Protein AF-A0A9D9Q2J1-F1 (afdb_monomer)

Radius of gyration: 17.89 Å; Cα contacts (8 Å, |Δi|>4): 268; chains: 1; bounding box: 39×33×50 Å

Foldseek 3Di:
DDPPDPLVVLLVVLVVFKDWPDKDWPDKDKFFDDDDDPPFDKDKDKDKDKDKDDDDPFKIKIKMKIKIWIAGPPPRHTGMIIIIMMITIMGGRDPPDDPVSNVVSVVLVRCVPHVVVVQVVQQVSCVVVVHPGDGDDDDPSSVVVVVVD

Solvent-accessible surface area (backbone atoms only — not comparable to full-atom values): 8539 Å² total; per-residue (Å²): 131,72,89,82,41,67,62,57,50,53,52,48,53,23,58,76,30,44,44,78,78,46,75,47,76,80,44,77,48,77,45,80,70,45,86,86,59,93,88,68,52,75,40,80,48,78,46,80,49,73,50,75,43,87,74,51,101,48,34,32,38,31,34,39,37,42,40,35,42,34,21,32,63,90,78,64,47,61,30,32,40,40,36,36,31,32,37,32,39,35,35,59,72,49,87,86,58,52,76,65,61,44,51,51,30,47,60,70,45,40,57,77,68,45,47,62,58,44,33,53,50,44,25,53,52,25,50,77,69,75,40,79,68,45,77,67,77,88,76,63,60,61,63,51,54,68,74,71,112

Secondary structure (DSSP, 8-state):
--TT-HHHHHHHHHHHHEEEEEEEEEEEEEEE-SPPPTTPPEEEEEEEEEEEEEEETTEEEEEEEEEEEEEETTT--EEEEEEEEEEEEEEE--TT--HHHHHHHHHHHHHHHHHHHHHHHHHHHHHHTTS----PPP--HHHHHHH--

Structure (mmCIF, N/CA/C/O backbone):
data_AF-A0A9D9Q2J1-F1
#
_entry.id   AF-A0A9D9Q2J1-F1
#
loop_
_atom_site.group_PDB
_atom_site.id
_atom_site.type_symbol
_atom_site.label_atom_id
_atom_site.label_alt_id
_atom_site.label_comp_id
_atom_site.label_asym_id
_atom_site.label_entity_id
_atom_site.label_seq_id
_atom_site.pdbx_PDB_ins_code
_atom_site.Cartn_x
_atom_site.Cartn_y
_atom_site.Cartn_z
_atom_site.occupancy
_atom_site.B_iso_or_equiv
_atom_site.auth_seq_id
_atom_site.auth_comp_id
_atom_site.auth_asym_id
_atom_site.auth_atom_id
_atom_site.pdbx_PDB_model_num
ATOM 1 N N . MET A 1 1 ? -10.811 19.761 -14.798 1.00 54.09 1 MET A N 1
ATOM 2 C CA . MET A 1 1 ? -9.409 19.476 -14.425 1.00 54.09 1 MET A CA 1
ATOM 3 C C . MET A 1 1 ? -8.544 20.025 -15.547 1.00 54.09 1 MET A C 1
ATOM 5 O O . MET A 1 1 ? -8.796 19.664 -16.692 1.00 54.09 1 MET A O 1
ATOM 9 N N . ASN A 1 2 ? -7.672 20.995 -15.260 1.00 50.16 2 ASN A N 1
ATOM 10 C CA . ASN A 1 2 ? -6.951 21.732 -16.300 1.00 50.16 2 ASN A CA 1
ATOM 11 C C . ASN A 1 2 ? -5.940 20.790 -16.967 1.00 50.16 2 ASN A C 1
ATOM 13 O O . ASN A 1 2 ? -5.104 20.217 -16.270 1.00 50.16 2 ASN A O 1
ATOM 17 N N . ARG A 1 3 ? -6.048 20.584 -18.285 1.00 56.25 3 ARG A N 1
ATOM 18 C CA . ARG A 1 3 ? -5.165 19.670 -19.036 1.00 56.25 3 ARG A CA 1
ATOM 19 C C . ARG A 1 3 ? -3.704 20.138 -19.039 1.00 56.25 3 ARG A C 1
ATOM 21 O O . ARG A 1 3 ? -2.835 19.337 -19.346 1.00 56.25 3 ARG A O 1
ATOM 28 N N . ASP A 1 4 ? -3.443 21.363 -18.597 1.00 71.06 4 ASP A N 1
ATOM 29 C CA . ASP A 1 4 ? -2.111 21.971 -18.548 1.00 71.06 4 ASP A CA 1
ATOM 30 C C . ASP A 1 4 ? -1.425 21.850 -17.174 1.00 71.06 4 ASP A C 1
ATOM 32 O O . ASP A 1 4 ? -0.408 22.494 -16.934 1.00 71.06 4 ASP A O 1
ATOM 36 N N . ASN A 1 5 ? -1.969 21.064 -16.233 1.00 82.62 5 ASN A N 1
ATOM 37 C CA . ASN A 1 5 ? -1.282 20.813 -14.964 1.00 82.62 5 ASN A CA 1
ATOM 38 C C . ASN A 1 5 ? -0.075 19.867 -15.194 1.00 82.62 5 ASN A C 1
ATOM 40 O O . ASN A 1 5 ? -0.287 18.729 -15.629 1.00 82.62 5 ASN A O 1
ATOM 44 N N . PRO A 1 6 ? 1.166 20.305 -14.907 1.00 83.69 6 PRO A N 1
ATOM 45 C CA . PRO A 1 6 ? 2.367 19.533 -15.221 1.00 83.69 6 PRO A CA 1
ATOM 46 C C . PRO A 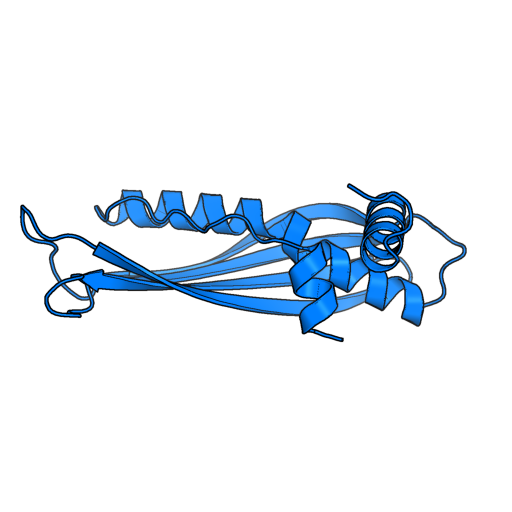1 6 ? 2.449 18.226 -14.423 1.00 83.69 6 PRO A C 1
ATOM 48 O O . PRO A 1 6 ? 2.814 17.201 -14.991 1.00 83.69 6 PRO A O 1
ATOM 51 N N . GLU A 1 7 ? 2.025 18.215 -13.155 1.00 85.06 7 GLU A N 1
ATOM 52 C CA . GLU A 1 7 ? 2.033 17.006 -12.318 1.00 85.06 7 GLU A CA 1
ATOM 53 C C . GLU A 1 7 ? 1.051 15.936 -12.832 1.00 85.06 7 GLU A C 1
ATOM 55 O O . GLU A 1 7 ? 1.310 14.735 -12.761 1.00 85.06 7 GLU A O 1
ATOM 60 N N . TYR A 1 8 ? -0.087 16.357 -13.390 1.00 86.69 8 TYR A N 1
ATOM 61 C CA . TYR A 1 8 ? -1.051 15.460 -14.021 1.00 86.69 8 TYR A CA 1
ATOM 62 C C . TYR A 1 8 ? -0.505 14.852 -15.313 1.00 86.69 8 TYR A C 1
ATOM 64 O O . TYR A 1 8 ? -0.747 13.672 -15.572 1.00 86.69 8 TYR A O 1
ATOM 72 N N . GLN A 1 9 ? 0.228 15.629 -16.115 1.00 86.75 9 GLN A N 1
ATOM 73 C CA . GLN A 1 9 ? 0.860 15.112 -17.330 1.00 86.75 9 GLN A CA 1
ATOM 74 C C . GLN A 1 9 ? 1.966 14.114 -17.004 1.00 86.75 9 GLN A C 1
ATOM 76 O O . GLN A 1 9 ? 1.992 13.034 -17.587 1.00 86.75 9 GLN A O 1
ATOM 81 N N . GLU A 1 10 ? 2.802 14.425 -16.020 1.00 85.44 10 GLU A N 1
ATOM 82 C CA . GLU A 1 10 ? 3.845 13.529 -15.521 1.00 85.44 10 GLU A CA 1
ATOM 83 C C . GLU A 1 10 ? 3.250 12.203 -15.018 1.00 85.44 10 GLU A C 1
ATOM 85 O O . GLU A 1 10 ? 3.637 11.122 -15.466 1.00 85.44 10 GLU A O 1
ATOM 90 N N . TYR A 1 11 ? 2.213 12.274 -14.177 1.00 88.06 11 TYR A N 1
ATOM 91 C CA . TYR A 1 11 ? 1.494 11.086 -13.718 1.00 88.06 11 TYR A CA 1
ATOM 92 C C . TYR A 1 11 ? 0.894 10.278 -14.876 1.00 88.06 11 TYR A C 1
ATOM 94 O O . TYR A 1 11 ? 0.940 9.045 -14.869 1.00 88.06 11 TYR A O 1
ATOM 102 N N . LYS A 1 12 ? 0.316 10.954 -15.875 1.00 89.62 12 LYS A N 1
ATOM 103 C CA . LYS A 1 12 ? -0.272 10.302 -17.047 1.00 89.62 12 LYS A CA 1
ATOM 104 C C . LYS A 1 12 ? 0.795 9.578 -17.871 1.00 89.62 12 LYS A C 1
ATOM 106 O O . LYS A 1 12 ? 0.588 8.417 -18.206 1.00 89.62 12 LYS A O 1
ATOM 111 N N . MET A 1 13 ? 1.932 10.219 -18.140 1.00 89.38 13 MET A N 1
ATOM 112 C CA . MET A 1 13 ? 3.064 9.599 -18.838 1.00 89.38 13 MET A CA 1
ATOM 113 C C . MET A 1 13 ? 3.581 8.376 -18.077 1.00 89.38 13 MET A C 1
ATOM 115 O O . MET A 1 13 ? 3.787 7.320 -18.672 1.00 89.38 13 MET A O 1
ATOM 119 N N . ALA A 1 14 ? 3.718 8.478 -16.752 1.00 89.12 14 ALA A N 1
ATOM 120 C CA . ALA A 1 14 ? 4.111 7.354 -15.907 1.00 89.12 14 ALA A CA 1
ATOM 121 C C . ALA A 1 14 ? 3.109 6.191 -15.988 1.00 89.12 14 ALA A C 1
ATOM 123 O O . ALA A 1 14 ? 3.501 5.038 -16.138 1.00 89.12 14 ALA A O 1
ATOM 124 N N . ARG A 1 15 ? 1.807 6.483 -15.937 1.00 91.00 15 ARG A N 1
ATOM 125 C CA . ARG A 1 15 ? 0.748 5.470 -16.044 1.00 91.00 15 ARG A CA 1
ATOM 126 C C . ARG A 1 15 ? 0.756 4.764 -17.400 1.00 91.00 15 ARG A C 1
ATOM 128 O O . ARG A 1 15 ? 0.496 3.569 -17.457 1.00 91.00 15 ARG A O 1
ATOM 135 N N . ASP A 1 16 ? 1.025 5.500 -18.471 1.00 92.25 16 ASP A N 1
ATOM 136 C CA . ASP A 1 16 ? 0.985 4.960 -19.829 1.00 92.25 16 ASP A CA 1
ATOM 137 C C . ASP A 1 16 ? 2.273 4.170 -20.179 1.00 92.25 16 ASP A C 1
ATOM 139 O O . ASP A 1 16 ? 2.267 3.410 -21.141 1.00 92.25 16 ASP A O 1
ATOM 143 N N . SER A 1 17 ? 3.349 4.299 -19.387 1.00 93.69 17 SER A N 1
ATOM 144 C CA . SER A 1 17 ? 4.648 3.632 -19.619 1.00 93.69 17 SER A CA 1
ATOM 145 C C . SER A 1 17 ? 5.018 2.551 -18.596 1.00 93.69 17 SER A C 1
ATOM 147 O O . SER A 1 17 ? 5.935 1.765 -18.850 1.00 93.69 17 SER A O 1
ATOM 149 N N . ILE A 1 18 ? 4.304 2.454 -17.471 1.00 96.06 18 ILE A N 1
ATOM 150 C CA . ILE A 1 18 ? 4.572 1.481 -16.405 1.00 96.06 18 ILE A CA 1
ATOM 151 C C . ILE A 1 18 ? 3.357 0.580 -16.173 1.00 96.06 18 ILE A C 1
ATOM 153 O O . ILE A 1 18 ? 2.265 1.047 -15.844 1.00 96.06 18 ILE A O 1
ATOM 157 N N . GLN A 1 19 ? 3.572 -0.733 -16.240 1.00 96.06 19 GLN A N 1
ATOM 158 C CA . GLN A 1 19 ? 2.530 -1.739 -16.050 1.00 96.06 19 GLN A CA 1
ATOM 159 C C . GLN A 1 19 ? 2.785 -2.599 -14.806 1.00 96.06 19 GLN A C 1
ATOM 161 O O . GLN A 1 19 ? 3.833 -3.229 -14.675 1.00 96.06 19 GLN A O 1
ATOM 166 N N . LEU A 1 20 ? 1.800 -2.705 -13.910 1.00 97.19 20 LEU A N 1
ATOM 167 C CA . LEU A 1 20 ? 1.813 -3.697 -12.832 1.00 97.19 20 LEU A CA 1
ATOM 168 C C . LEU A 1 20 ? 1.483 -5.086 -13.389 1.00 97.19 20 LEU A C 1
ATOM 170 O O . LEU A 1 20 ? 0.373 -5.340 -13.855 1.00 97.19 20 LEU A O 1
ATOM 174 N N . ARG A 1 21 ? 2.451 -5.999 -13.318 1.00 95.88 21 ARG A N 1
ATOM 175 C CA . ARG A 1 21 ? 2.326 -7.377 -13.815 1.00 95.88 21 ARG A CA 1
ATOM 176 C C . ARG A 1 21 ? 1.805 -8.345 -12.756 1.00 95.88 21 ARG A C 1
ATOM 178 O O . ARG A 1 21 ? 1.130 -9.317 -13.078 1.00 95.88 21 ARG A O 1
ATOM 185 N N . ASN A 1 22 ? 2.156 -8.109 -11.498 1.00 95.25 22 ASN A N 1
ATOM 186 C CA . ASN A 1 22 ? 1.754 -8.942 -10.371 1.00 95.25 22 ASN A CA 1
ATOM 187 C C . ASN A 1 22 ? 1.644 -8.077 -9.118 1.00 95.25 22 ASN A C 1
ATOM 189 O O . ASN A 1 22 ? 2.480 -7.196 -8.936 1.00 95.25 22 ASN A O 1
ATOM 193 N N . ALA A 1 23 ? 0.673 -8.356 -8.251 1.00 97.44 23 ALA A N 1
ATOM 194 C CA . ALA A 1 23 ? 0.528 -7.727 -6.946 1.00 97.44 23 ALA A CA 1
ATOM 195 C C . ALA A 1 23 ? 0.033 -8.730 -5.908 1.00 97.44 23 ALA A C 1
ATOM 197 O O . ALA A 1 23 ? -0.864 -9.530 -6.168 1.00 97.44 23 ALA A O 1
ATOM 198 N N . TYR A 1 24 ? 0.624 -8.676 -4.720 1.00 97.31 24 TYR A N 1
ATOM 199 C CA . TYR A 1 24 ? 0.329 -9.610 -3.644 1.00 97.31 24 TYR A CA 1
ATOM 200 C C . TYR A 1 24 ? 0.631 -8.997 -2.276 1.00 97.31 24 TYR A C 1
ATOM 202 O O . TYR A 1 24 ? 1.537 -8.177 -2.111 1.00 97.31 24 TYR A O 1
ATOM 210 N N . VAL A 1 25 ? -0.128 -9.432 -1.272 1.00 97.62 25 VAL A N 1
ATOM 211 C CA . VAL A 1 25 ? 0.182 -9.180 0.138 1.00 97.62 25 VAL A CA 1
ATOM 212 C C . VAL A 1 25 ? 1.249 -10.187 0.551 1.00 97.62 25 VAL A C 1
ATOM 214 O O . VAL A 1 25 ? 1.023 -11.389 0.445 1.00 97.62 25 VAL A O 1
ATOM 217 N N . PHE A 1 26 ? 2.414 -9.720 0.997 1.00 95.50 26 PHE A N 1
ATOM 218 C CA . PHE A 1 26 ? 3.507 -10.616 1.406 1.00 95.50 26 PHE A CA 1
ATOM 219 C C . PHE A 1 26 ? 3.753 -10.618 2.912 1.00 95.50 26 PHE A C 1
ATOM 221 O O . PHE A 1 26 ? 4.432 -11.508 3.423 1.00 95.50 26 PHE A O 1
ATOM 228 N N . ARG A 1 27 ? 3.198 -9.640 3.634 1.00 97.56 27 ARG A N 1
ATOM 229 C CA . ARG A 1 27 ? 3.172 -9.644 5.092 1.00 97.56 27 ARG A CA 1
ATOM 230 C C . ARG A 1 27 ? 1.906 -8.971 5.597 1.00 97.56 27 ARG A C 1
ATOM 232 O O . ARG A 1 27 ? 1.521 -7.909 5.119 1.00 97.56 27 ARG A O 1
ATOM 239 N N . SER A 1 28 ? 1.300 -9.574 6.608 1.00 97.19 28 SER A N 1
ATOM 240 C CA . SER A 1 28 ? 0.205 -8.989 7.372 1.00 97.19 28 SER A CA 1
ATOM 241 C C . SER A 1 28 ? 0.423 -9.267 8.851 1.00 97.19 28 SER A C 1
ATOM 243 O O . SER A 1 28 ? 0.746 -10.395 9.227 1.00 97.19 28 SER A O 1
ATOM 245 N N . LYS A 1 29 ? 0.224 -8.258 9.693 1.00 97.69 29 LYS A N 1
ATOM 246 C CA . LYS A 1 29 ? 0.205 -8.390 11.149 1.00 97.69 29 LYS A CA 1
ATOM 247 C C . LYS A 1 29 ? -1.059 -7.729 11.681 1.00 97.69 29 LYS A C 1
ATOM 249 O O . LYS A 1 29 ? -1.371 -6.602 11.314 1.00 97.69 29 LYS A O 1
ATOM 254 N N . ALA A 1 30 ? -1.760 -8.424 12.562 1.00 96.75 30 ALA A N 1
ATOM 255 C CA . ALA A 1 30 ? -2.925 -7.922 13.270 1.00 96.75 30 ALA A CA 1
ATOM 256 C C . ALA A 1 30 ? -2.757 -8.246 14.753 1.00 96.75 30 ALA A C 1
ATOM 258 O O . ALA A 1 30 ? -2.402 -9.367 15.109 1.00 96.75 30 ALA A O 1
ATOM 259 N N . GLU A 1 31 ? -2.995 -7.261 15.606 1.00 97.06 31 GLU A N 1
ATOM 260 C CA . GLU A 1 31 ? -2.860 -7.387 17.049 1.00 97.06 31 GLU A CA 1
ATOM 261 C C . GLU A 1 31 ? -4.049 -6.703 17.713 1.00 97.06 31 GLU A C 1
ATOM 263 O O . GLU A 1 31 ? -4.267 -5.504 17.525 1.00 97.06 31 GLU A O 1
ATOM 268 N N . ARG A 1 32 ? -4.847 -7.474 18.455 1.00 95.50 32 ARG A N 1
ATOM 269 C CA . ARG A 1 32 ? -5.939 -6.943 19.270 1.00 95.50 32 ARG A CA 1
ATOM 270 C C . ARG A 1 32 ? -5.386 -6.640 20.655 1.00 95.50 32 ARG A C 1
ATOM 272 O O . ARG A 1 32 ? -4.853 -7.530 21.306 1.00 95.50 32 ARG A O 1
ATOM 279 N N . ILE A 1 33 ? -5.501 -5.386 21.068 1.00 96.81 33 ILE A N 1
ATOM 280 C CA . ILE A 1 33 ? -4.914 -4.873 22.309 1.00 96.81 33 ILE A CA 1
ATOM 281 C C . ILE A 1 33 ? -5.957 -4.866 23.420 1.00 96.81 33 ILE A C 1
ATOM 283 O O . ILE A 1 33 ? -5.654 -5.211 24.558 1.00 96.81 33 ILE A O 1
ATOM 287 N N . SER A 1 34 ? -7.193 -4.477 23.102 1.00 95.25 34 SER A N 1
ATOM 288 C CA . SER A 1 34 ? -8.276 -4.446 24.079 1.00 95.25 34 SER A CA 1
ATOM 289 C C . SER A 1 34 ? -9.649 -4.659 23.437 1.00 95.25 34 SER A C 1
ATOM 291 O O . SER A 1 34 ? -9.795 -4.676 22.210 1.00 95.25 34 SER A O 1
ATOM 293 N N . ASP A 1 35 ? -10.665 -4.884 24.270 1.00 93.69 35 ASP A N 1
ATOM 294 C CA . ASP A 1 35 ? -12.038 -5.097 23.813 1.00 93.69 35 ASP A CA 1
ATOM 295 C C . ASP A 1 35 ? -12.719 -3.795 23.388 1.00 93.69 35 ASP A C 1
ATOM 297 O O . ASP A 1 35 ? -12.498 -2.744 23.983 1.00 93.69 35 ASP A O 1
ATOM 301 N N . LEU A 1 36 ? -13.576 -3.868 22.370 1.00 92.88 36 LEU A N 1
ATOM 302 C CA . LEU A 1 36 ? -14.444 -2.766 21.969 1.00 92.88 36 LEU A CA 1
ATOM 303 C C . LEU A 1 36 ? -15.813 -2.982 22.618 1.00 92.88 36 LEU A C 1
ATOM 305 O O . LEU A 1 36 ? -16.440 -4.019 22.399 1.00 92.88 36 LEU A O 1
ATOM 309 N N . TYR A 1 37 ? -16.263 -2.021 23.416 1.00 91.25 37 TYR A N 1
ATOM 310 C CA . TYR A 1 37 ? -17.540 -2.088 24.112 1.00 91.25 37 TYR A CA 1
ATOM 311 C C . TYR A 1 37 ? -18.670 -1.495 23.271 1.00 91.25 37 TYR A C 1
ATOM 313 O O . TYR A 1 37 ? -18.472 -0.644 22.402 1.00 91.25 37 TYR A O 1
ATOM 321 N N . SER A 1 38 ? -19.893 -1.951 23.545 1.00 89.50 38 SER A N 1
ATOM 322 C CA . SER A 1 38 ? -21.088 -1.469 22.854 1.00 89.50 38 SER A CA 1
ATOM 323 C C . SER A 1 38 ? -21.234 0.048 22.998 1.00 89.50 38 SER A C 1
ATOM 325 O O . SER A 1 38 ? -21.220 0.577 24.106 1.00 89.50 38 SER A O 1
ATOM 327 N N . GLY A 1 39 ? -21.417 0.736 21.871 1.00 90.00 39 GLY A N 1
ATOM 328 C CA . GLY A 1 39 ? -21.596 2.189 21.816 1.00 90.00 39 GLY A CA 1
ATOM 329 C C . GLY A 1 39 ? -20.302 3.000 21.702 1.00 90.00 39 GLY A C 1
ATOM 330 O O . GLY A 1 39 ? -20.383 4.188 21.390 1.00 90.00 39 GLY A O 1
ATOM 331 N N . GLU A 1 40 ? -19.125 2.390 21.879 1.00 93.88 40 GLU A N 1
ATOM 332 C CA . GLU A 1 40 ? -17.849 3.068 21.630 1.00 93.88 40 GLU A CA 1
ATOM 333 C C . GLU A 1 40 ? -17.658 3.342 20.132 1.00 93.88 40 GLU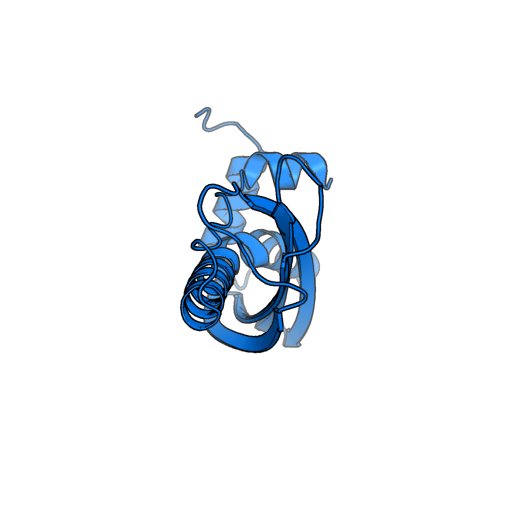 A C 1
ATOM 335 O O . GLU A 1 40 ? -17.927 2.496 19.273 1.00 93.88 40 GLU A O 1
ATOM 340 N N . ARG A 1 41 ? -17.167 4.541 19.806 1.00 94.00 41 ARG A N 1
ATOM 341 C CA . ARG A 1 41 ? -16.812 4.920 18.435 1.00 94.00 41 ARG A CA 1
ATOM 342 C C . ARG A 1 41 ? -15.316 4.769 18.246 1.00 94.00 41 ARG A C 1
ATOM 344 O O . ARG A 1 41 ? -14.539 5.133 19.123 1.00 94.00 41 ARG A O 1
ATOM 351 N N . VAL A 1 42 ? -14.910 4.279 17.082 1.00 94.44 42 VAL A N 1
ATOM 352 C CA . VAL A 1 42 ? -13.491 4.129 16.749 1.00 94.44 42 VAL A CA 1
ATOM 353 C C . VAL A 1 42 ? -12.999 5.257 15.848 1.00 94.44 42 VAL A C 1
ATOM 355 O O . VAL A 1 42 ? -13.743 5.821 15.045 1.00 94.44 42 VAL A O 1
ATOM 358 N N . GLU A 1 43 ? -11.720 5.561 15.986 1.00 95.19 43 GLU A N 1
ATOM 359 C CA . GLU A 1 43 ? -10.925 6.408 15.112 1.00 95.19 43 GLU A CA 1
ATOM 360 C C . GLU A 1 43 ? -9.757 5.581 14.565 1.00 95.19 43 GLU A C 1
ATOM 362 O O . GLU A 1 43 ? -9.216 4.707 15.248 1.00 95.19 43 GLU A O 1
ATOM 367 N N . PHE A 1 44 ? -9.376 5.861 13.322 1.00 95.31 44 PHE A N 1
ATOM 368 C CA . PHE A 1 44 ? -8.295 5.173 12.630 1.00 95.31 44 PHE A CA 1
ATOM 369 C C . PHE A 1 44 ? -7.171 6.158 12.330 1.00 95.31 44 PHE A C 1
ATOM 371 O O . PHE A 1 44 ? -7.389 7.174 11.666 1.00 95.31 44 PHE A O 1
ATOM 378 N N . LYS A 1 45 ? -5.960 5.839 12.780 1.00 95.62 45 LYS A N 1
ATOM 379 C CA . LYS A 1 45 ? -4.742 6.569 12.421 1.00 95.62 45 LYS A CA 1
ATOM 380 C C . LYS A 1 45 ? -3.953 5.718 11.438 1.00 95.62 45 LYS A C 1
ATOM 382 O O . LYS A 1 45 ? -3.711 4.546 11.715 1.00 95.62 45 LYS A O 1
ATOM 387 N N . PHE A 1 46 ? -3.601 6.296 10.293 1.00 95.12 46 PHE A N 1
ATOM 388 C CA . PHE A 1 46 ? -2.958 5.596 9.184 1.00 95.12 46 PHE A CA 1
ATOM 389 C C . PHE A 1 46 ? -1.556 6.141 8.942 1.00 95.12 46 PHE A C 1
ATOM 391 O O . PHE A 1 46 ? -1.356 7.355 8.913 1.00 95.12 46 PHE A O 1
ATOM 398 N N . TRP A 1 47 ? -0.620 5.241 8.667 1.00 95.62 47 TRP A N 1
ATOM 399 C CA . TRP A 1 47 ? 0.701 5.568 8.149 1.00 95.62 47 TRP A CA 1
ATOM 400 C C . TRP A 1 47 ? 0.941 4.761 6.886 1.00 95.62 47 TRP A C 1
ATOM 402 O O . TRP A 1 47 ? 0.703 3.555 6.857 1.00 95.62 47 TRP A O 1
ATOM 412 N N . LEU A 1 48 ? 1.402 5.440 5.843 1.00 93.94 48 LEU A N 1
ATOM 413 C CA . LEU A 1 48 ? 1.729 4.841 4.561 1.00 93.94 48 LEU A CA 1
ATOM 414 C C . LEU A 1 48 ? 3.203 5.103 4.269 1.00 93.94 48 LEU A C 1
ATOM 416 O O . LEU A 1 48 ? 3.633 6.252 4.213 1.00 93.94 48 LEU A O 1
ATOM 420 N N . GLY A 1 49 ? 3.952 4.030 4.056 1.00 92.69 49 GLY A N 1
ATOM 421 C CA . GLY A 1 49 ? 5.293 4.071 3.492 1.00 92.69 49 GLY A CA 1
ATOM 422 C C . GLY A 1 49 ? 5.326 3.323 2.169 1.00 92.69 49 GLY A C 1
ATOM 423 O O . GLY A 1 49 ? 4.547 2.394 1.950 1.00 92.69 49 GLY A O 1
ATOM 424 N N . HIS A 1 50 ? 6.250 3.696 1.294 1.00 92.69 50 HIS A N 1
ATOM 425 C CA . HIS A 1 50 ? 6.557 2.918 0.103 1.00 92.69 50 HIS A CA 1
ATOM 426 C C . HIS A 1 50 ? 8.064 2.784 -0.075 1.00 92.69 50 HIS A C 1
ATOM 428 O O . HIS A 1 50 ? 8.844 3.593 0.420 1.00 92.69 50 HIS A O 1
ATOM 434 N N . GLN A 1 51 ? 8.466 1.730 -0.769 1.00 92.75 51 GLN A N 1
ATOM 435 C CA . GLN A 1 51 ? 9.844 1.454 -1.140 1.00 92.75 51 GLN A CA 1
ATOM 436 C C . GLN A 1 51 ? 9.863 0.830 -2.528 1.00 92.75 51 GLN A C 1
ATOM 438 O O . GLN A 1 51 ? 8.885 0.222 -2.967 1.00 92.75 51 GLN A O 1
ATOM 443 N N . LYS A 1 52 ? 10.999 0.938 -3.205 1.00 93.69 52 LYS A N 1
ATOM 444 C CA . LYS A 1 52 ? 11.230 0.315 -4.504 1.00 93.69 52 LYS A CA 1
ATOM 445 C C . LYS A 1 52 ? 12.589 -0.361 -4.522 1.00 93.69 52 LYS A C 1
ATOM 447 O O . LYS A 1 52 ? 13.501 0.035 -3.799 1.00 93.69 52 LYS A O 1
ATOM 452 N N . LYS A 1 53 ? 12.706 -1.402 -5.333 1.00 94.81 53 LYS A N 1
ATOM 453 C CA . LYS A 1 53 ? 13.936 -2.154 -5.537 1.00 94.81 53 LYS A CA 1
ATOM 454 C C . LYS A 1 53 ? 14.067 -2.484 -7.016 1.00 94.81 53 LYS A C 1
ATOM 456 O O . LYS A 1 53 ? 13.175 -3.115 -7.580 1.00 94.81 53 LYS A O 1
ATOM 461 N N . PHE A 1 54 ? 15.186 -2.094 -7.608 1.00 93.31 54 PHE A N 1
ATOM 462 C CA . PHE A 1 54 ? 15.555 -2.491 -8.961 1.00 93.31 54 PHE A CA 1
ATOM 463 C C . PHE A 1 54 ? 15.705 -4.018 -9.050 1.00 93.31 54 PHE A C 1
ATOM 465 O O . PHE A 1 54 ? 16.304 -4.637 -8.162 1.00 93.31 54 PHE A O 1
ATOM 472 N N . ILE A 1 55 ? 15.138 -4.625 -10.094 1.00 93.88 55 ILE A N 1
ATOM 473 C CA . ILE A 1 55 ? 15.332 -6.046 -10.417 1.00 93.88 55 ILE A CA 1
ATOM 474 C C . ILE A 1 55 ? 16.169 -6.166 -11.691 1.00 93.88 55 ILE A C 1
ATOM 476 O O . ILE A 1 55 ? 17.156 -6.897 -11.700 1.00 93.88 55 ILE A O 1
ATOM 480 N N . SER A 1 56 ? 15.767 -5.466 -12.753 1.00 92.44 56 SER A N 1
ATOM 481 C CA . SER A 1 56 ? 16.445 -5.442 -14.051 1.00 92.44 56 SER A CA 1
ATOM 482 C C . SER A 1 56 ? 16.096 -4.164 -14.815 1.00 92.44 56 SER A C 1
ATOM 484 O O . SER A 1 56 ? 15.232 -3.404 -14.381 1.00 92.44 56 SER A O 1
ATOM 486 N N . GLU A 1 57 ? 16.720 -3.948 -15.975 1.00 89.06 57 GLU A N 1
ATOM 487 C CA . GLU A 1 57 ? 16.509 -2.760 -16.821 1.00 89.06 57 GLU A CA 1
ATOM 488 C C . GLU A 1 57 ? 15.034 -2.471 -17.123 1.00 89.06 57 GLU A C 1
ATOM 490 O O . GLU A 1 57 ? 14.654 -1.311 -17.237 1.00 89.06 57 GLU A O 1
ATOM 495 N N . LYS A 1 58 ? 14.192 -3.510 -17.207 1.00 92.50 58 LYS A N 1
ATOM 496 C CA . LYS A 1 58 ? 12.756 -3.366 -17.479 1.00 92.50 58 LYS A CA 1
ATOM 497 C C . LYS A 1 58 ? 11.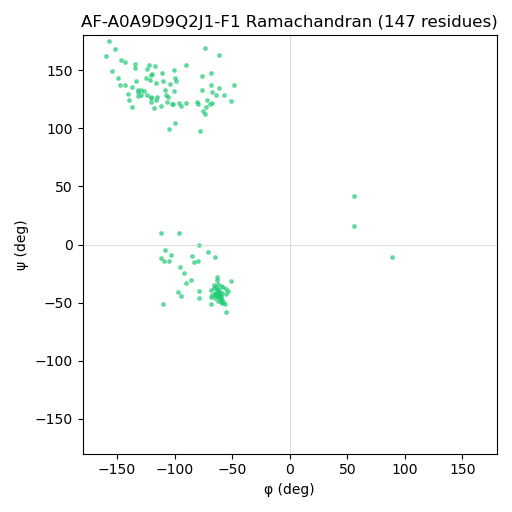866 -3.646 -16.276 1.00 92.50 58 LYS A C 1
ATOM 499 O O . LYS A 1 58 ? 10.656 -3.484 -16.383 1.00 92.50 58 LYS A O 1
ATOM 504 N N . GLU A 1 59 ? 12.417 -4.075 -15.143 1.00 95.50 59 GLU A N 1
ATOM 505 C CA . GLU A 1 59 ? 11.615 -4.559 -14.019 1.00 95.50 59 GLU A CA 1
ATOM 506 C C . GLU A 1 59 ? 12.023 -3.944 -12.683 1.00 95.50 59 GLU A C 1
ATOM 508 O O . GLU A 1 59 ? 13.179 -3.982 -12.253 1.00 95.50 59 GLU A O 1
ATOM 513 N N . TRP A 1 60 ? 11.010 -3.476 -11.961 1.00 96.88 60 TRP A N 1
ATOM 514 C CA . TRP A 1 60 ? 11.132 -2.963 -10.607 1.00 96.88 60 TRP A CA 1
ATOM 515 C C . TRP A 1 60 ? 10.178 -3.689 -9.673 1.00 96.88 60 TRP A C 1
ATOM 517 O O . TRP A 1 60 ? 9.034 -3.989 -10.014 1.00 96.88 60 TRP A O 1
ATOM 527 N N . ARG A 1 61 ? 10.620 -3.921 -8.439 1.00 97.38 61 ARG A N 1
ATOM 528 C CA . ARG A 1 61 ? 9.730 -4.303 -7.347 1.00 97.38 61 ARG A CA 1
ATOM 529 C C . ARG A 1 61 ? 9.324 -3.058 -6.582 1.00 97.38 61 ARG A C 1
ATOM 531 O O . ARG A 1 61 ? 10.174 -2.408 -5.983 1.00 97.38 61 ARG A O 1
ATOM 538 N N . GLY A 1 62 ? 8.032 -2.771 -6.551 1.00 97.31 62 GLY A N 1
ATOM 539 C CA . GLY A 1 62 ? 7.454 -1.763 -5.671 1.00 97.31 62 GLY A CA 1
ATOM 540 C C . GLY A 1 62 ? 6.825 -2.413 -4.449 1.00 97.31 62 GLY A C 1
ATOM 541 O O . GLY A 1 62 ? 6.228 -3.483 -4.554 1.00 97.31 62 GLY A O 1
ATOM 542 N N . CYS A 1 63 ? 6.944 -1.766 -3.297 1.00 97.62 63 CYS A N 1
ATOM 543 C CA . CYS A 1 63 ? 6.334 -2.198 -2.050 1.00 97.62 63 CYS A CA 1
ATOM 544 C C . CYS A 1 63 ? 5.648 -1.013 -1.372 1.00 97.62 63 CYS A C 1
ATOM 546 O O . CYS A 1 63 ? 6.206 0.081 -1.327 1.00 97.62 63 CYS A O 1
ATOM 548 N N . ILE A 1 64 ? 4.479 -1.247 -0.781 1.00 97.12 64 ILE A N 1
ATOM 549 C CA . ILE A 1 64 ? 3.864 -0.326 0.178 1.00 97.12 64 ILE A CA 1
ATOM 550 C C . ILE A 1 64 ? 3.678 -1.021 1.521 1.00 97.12 64 ILE A C 1
ATOM 552 O O . ILE A 1 64 ? 3.393 -2.218 1.571 1.00 97.12 64 ILE A O 1
ATOM 556 N N . LYS A 1 65 ? 3.797 -0.251 2.598 1.00 97.69 65 LYS A N 1
ATOM 557 C CA . LYS A 1 65 ? 3.451 -0.648 3.958 1.00 97.69 65 LYS A CA 1
ATOM 558 C C . LYS A 1 65 ? 2.391 0.303 4.483 1.00 97.69 65 LYS A C 1
ATOM 560 O O . LYS A 1 65 ? 2.587 1.516 4.445 1.00 97.69 65 LYS A O 1
ATOM 565 N N . VAL A 1 66 ? 1.290 -0.254 4.969 1.00 97.75 66 VAL A N 1
ATOM 566 C CA . VAL A 1 66 ? 0.231 0.504 5.630 1.00 97.75 66 VAL A CA 1
ATOM 567 C C . VAL A 1 66 ? 0.109 0.020 7.060 1.00 97.75 66 VAL A C 1
ATOM 569 O O . VAL A 1 66 ? -0.222 -1.142 7.290 1.00 97.75 66 VAL A O 1
ATOM 572 N N . ASP A 1 67 ? 0.362 0.915 8.006 1.00 98.00 67 ASP A N 1
ATOM 573 C CA . ASP A 1 67 ? 0.137 0.686 9.428 1.00 98.00 67 ASP A CA 1
ATOM 574 C C . ASP A 1 67 ? -1.122 1.438 9.868 1.00 98.00 67 ASP A C 1
ATOM 576 O O . ASP A 1 67 ? -1.358 2.579 9.464 1.00 98.00 67 ASP A O 1
ATOM 580 N N . VAL A 1 68 ? -1.939 0.791 10.696 1.00 97.94 68 VAL A N 1
ATOM 581 C CA . VAL A 1 68 ? -3.190 1.336 11.221 1.00 97.94 68 VAL A CA 1
ATOM 582 C C . VAL A 1 68 ? -3.245 1.115 12.720 1.00 97.94 68 VAL A C 1
ATOM 584 O O . VAL A 1 68 ? -3.107 -0.014 13.192 1.00 97.94 68 VAL A O 1
ATOM 587 N N . ILE A 1 69 ? -3.498 2.187 13.463 1.00 97.69 69 ILE A N 1
ATOM 588 C CA . ILE A 1 69 ? -3.857 2.113 14.879 1.00 97.69 69 ILE A CA 1
ATOM 589 C C . ILE A 1 69 ? -5.340 2.445 15.000 1.00 97.69 69 ILE A C 1
ATOM 591 O O . ILE A 1 69 ? -5.801 3.464 14.482 1.00 97.69 69 ILE A O 1
ATOM 595 N N . VAL A 1 70 ? -6.076 1.569 15.681 1.00 97.00 70 VAL A N 1
ATOM 596 C CA . VAL A 1 70 ? -7.498 1.737 15.986 1.00 97.00 70 VAL A CA 1
ATOM 597 C C . VAL A 1 70 ? -7.625 2.182 17.435 1.00 97.00 70 VAL A C 1
ATOM 599 O O . VAL A 1 70 ? -7.195 1.459 18.336 1.00 97.00 70 VAL A O 1
ATOM 602 N N . THR A 1 71 ? -8.227 3.343 17.671 1.00 97.19 71 THR A N 1
ATOM 603 C CA . THR A 1 71 ? -8.451 3.892 19.016 1.00 97.19 71 THR A CA 1
ATOM 604 C C . THR A 1 71 ? -9.922 4.181 19.258 1.00 97.19 71 THR A C 1
ATOM 606 O O . THR A 1 71 ? -10.640 4.530 18.327 1.00 97.19 71 THR A O 1
ATOM 609 N N . VAL A 1 72 ? -10.378 4.101 20.506 1.00 96.94 72 VAL A N 1
ATOM 610 C CA . VAL A 1 72 ? -11.675 4.674 20.897 1.00 96.94 72 VAL A CA 1
ATOM 611 C C . VAL A 1 72 ? -11.582 6.194 20.806 1.00 96.94 72 VAL A C 1
ATOM 613 O O . VAL A 1 72 ? -10.635 6.787 21.321 1.00 96.94 72 VAL A O 1
ATOM 616 N N . LYS A 1 73 ? -12.552 6.835 20.157 1.00 95.44 73 LYS A N 1
ATOM 617 C CA . LYS A 1 73 ? -12.523 8.272 19.867 1.00 95.44 73 LYS A CA 1
ATOM 618 C C . LYS A 1 73 ? -12.483 9.110 21.146 1.00 95.44 73 LYS A C 1
ATOM 620 O O . LYS A 1 73 ? -11.716 10.066 21.226 1.00 95.44 73 LYS A O 1
ATOM 625 N N . GLU A 1 74 ? -13.277 8.730 22.142 1.00 94.69 74 GLU A N 1
ATOM 626 C CA . GLU A 1 74 ? -13.479 9.486 23.378 1.00 94.69 74 GLU A CA 1
ATOM 627 C C . GLU A 1 74 ? -12.335 9.306 24.387 1.00 94.69 74 GLU A C 1
ATOM 629 O O . GLU A 1 74 ? -11.925 10.271 25.024 1.00 94.69 74 GLU A O 1
ATOM 634 N N . SER A 1 75 ? -11.808 8.086 24.532 1.00 95.31 75 SER A N 1
ATOM 635 C CA . SER A 1 75 ? -10.790 7.757 25.544 1.00 95.31 75 SER A CA 1
ATOM 636 C C . SER A 1 75 ? -9.373 7.626 24.987 1.00 95.31 75 SER A C 1
ATOM 638 O O . SER A 1 75 ? -8.428 7.486 25.759 1.00 95.31 75 SER A O 1
ATOM 640 N N . GLN A 1 76 ? -9.214 7.624 23.658 1.00 95.50 76 GLN A N 1
ATOM 641 C CA . GLN A 1 76 ? -7.958 7.337 22.950 1.00 95.50 76 GLN A CA 1
ATOM 642 C C . GLN A 1 76 ? -7.332 5.975 23.308 1.00 95.50 76 GLN A C 1
ATOM 644 O O . GLN A 1 76 ? -6.178 5.707 22.978 1.00 95.50 76 GLN A O 1
ATOM 649 N N . ARG A 1 77 ? -8.103 5.077 23.935 1.00 96.31 77 ARG A N 1
ATOM 650 C CA . ARG A 1 77 ? -7.687 3.710 24.250 1.00 96.31 77 ARG A CA 1
ATOM 651 C C . ARG A 1 77 ? -7.444 2.924 22.966 1.00 96.31 77 ARG A C 1
ATOM 653 O O . ARG A 1 77 ? -8.319 2.868 22.103 1.00 96.31 77 ARG A O 1
ATOM 660 N N . GLU A 1 78 ? -6.281 2.289 22.854 1.00 97.19 78 GLU A N 1
ATOM 661 C CA . GLU A 1 78 ? -5.945 1.449 21.703 1.00 97.19 78 GLU A CA 1
ATOM 662 C C . GLU A 1 78 ? -6.740 0.136 21.723 1.00 97.19 78 GLU A C 1
ATOM 664 O O . GLU A 1 78 ? -6.692 -0.636 22.682 1.00 97.19 78 GLU A O 1
ATOM 669 N N . ILE A 1 79 ? -7.455 -0.129 20.633 1.00 97.31 79 ILE A N 1
ATOM 670 C CA . ILE A 1 79 ? -8.226 -1.355 20.415 1.00 97.31 79 ILE A CA 1
ATOM 671 C C . ILE A 1 79 ? -7.394 -2.370 19.637 1.00 97.31 79 ILE A C 1
ATOM 673 O O . ILE A 1 79 ? -7.363 -3.550 19.990 1.00 97.31 79 ILE A O 1
ATOM 677 N N . ALA A 1 80 ? -6.698 -1.923 18.590 1.00 97.50 80 ALA A N 1
ATOM 678 C CA . ALA A 1 80 ? -5.905 -2.804 17.744 1.00 97.50 80 ALA A CA 1
ATOM 679 C C . ALA A 1 80 ? -4.829 -2.081 16.937 1.00 97.50 80 ALA A C 1
ATOM 681 O O . ALA A 1 80 ? -4.903 -0.875 16.691 1.00 97.50 80 ALA A O 1
ATOM 682 N N . LYS A 1 81 ? -3.868 -2.876 16.464 1.00 98.00 81 LYS A N 1
ATOM 683 C CA . LYS A 1 81 ? -2.841 -2.496 15.495 1.00 98.00 81 LYS A CA 1
ATOM 684 C C . LYS A 1 81 ? -2.902 -3.441 14.306 1.00 98.00 81 LYS A C 1
ATOM 686 O O . LYS A 1 81 ? -2.885 -4.659 14.475 1.00 98.00 81 LYS A O 1
ATOM 691 N N . LEU A 1 82 ? -2.976 -2.880 13.107 1.00 98.12 82 LEU A N 1
ATOM 692 C CA . LEU A 1 82 ? -2.942 -3.624 11.855 1.00 98.12 82 LEU A CA 1
ATOM 693 C C . LEU A 1 82 ? -1.766 -3.118 11.021 1.00 98.12 82 LEU A C 1
ATOM 695 O O . LEU A 1 82 ? -1.478 -1.927 11.001 1.00 98.12 82 LEU A O 1
ATOM 699 N N . SER A 1 83 ? -1.090 -4.022 10.329 1.00 98.00 83 SER A N 1
ATOM 700 C CA . SER A 1 83 ? -0.003 -3.714 9.409 1.00 98.00 83 SER A CA 1
ATOM 701 C C . SER A 1 83 ? -0.121 -4.617 8.194 1.00 98.00 83 SER A C 1
ATOM 703 O O . SER A 1 83 ? -0.256 -5.834 8.338 1.00 98.00 83 SER A O 1
ATOM 705 N N . VAL A 1 84 ? -0.088 -4.033 7.002 1.00 98.06 84 VAL A N 1
ATOM 706 C CA . VAL A 1 84 ? -0.118 -4.762 5.733 1.00 98.06 84 VAL A CA 1
ATOM 707 C C . VAL A 1 84 ? 1.024 -4.274 4.858 1.00 98.06 84 VAL A C 1
ATOM 709 O O . VAL A 1 84 ? 1.152 -3.078 4.607 1.00 98.06 84 VAL A O 1
ATOM 712 N N . GLU A 1 85 ? 1.816 -5.210 4.344 1.00 98.31 85 GLU A N 1
ATOM 713 C CA . GLU A 1 85 ? 2.823 -4.957 3.322 1.00 98.31 85 GLU A CA 1
ATOM 714 C C . GLU A 1 85 ? 2.406 -5.635 2.008 1.00 98.31 85 GLU A C 1
ATOM 716 O O . GLU A 1 85 ? 2.237 -6.859 1.930 1.00 98.31 85 GLU A O 1
ATOM 721 N N . CYS A 1 86 ? 2.231 -4.822 0.968 1.00 98.06 86 CYS A N 1
ATOM 722 C CA . CYS A 1 86 ? 1.916 -5.267 -0.388 1.00 98.06 86 CYS A CA 1
ATOM 723 C C . CYS A 1 86 ? 3.121 -5.036 -1.289 1.00 98.06 86 CYS A C 1
ATOM 725 O O . CYS A 1 86 ? 3.778 -4.001 -1.190 1.00 98.06 86 CYS A O 1
ATOM 727 N N . ALA A 1 87 ? 3.388 -5.975 -2.187 1.00 98.06 87 ALA A N 1
ATOM 728 C CA . ALA A 1 87 ? 4.405 -5.840 -3.215 1.00 98.06 87 ALA A CA 1
ATOM 729 C C . ALA A 1 87 ? 3.784 -6.008 -4.595 1.00 98.06 87 ALA A C 1
ATOM 731 O O . ALA A 1 87 ? 2.778 -6.700 -4.755 1.00 98.06 87 ALA A O 1
ATOM 732 N N . GLY A 1 88 ? 4.433 -5.418 -5.590 1.00 97.94 88 GLY A N 1
ATOM 733 C CA . GLY A 1 88 ? 4.142 -5.669 -6.986 1.00 97.94 88 GLY A CA 1
ATOM 734 C C . GLY A 1 88 ? 5.376 -5.597 -7.867 1.00 97.94 88 GLY A C 1
ATOM 735 O O . GLY A 1 88 ? 6.392 -5.006 -7.493 1.00 97.94 88 GLY A O 1
ATOM 736 N N . ILE A 1 89 ? 5.272 -6.233 -9.029 1.00 97.88 89 ILE A N 1
ATOM 737 C CA . ILE A 1 89 ? 6.282 -6.180 -10.086 1.00 97.88 89 ILE A CA 1
ATOM 738 C C . ILE A 1 89 ? 5.799 -5.206 -11.153 1.00 97.88 89 ILE A C 1
ATOM 740 O O . ILE A 1 89 ? 4.725 -5.399 -11.726 1.00 97.88 89 ILE A O 1
ATOM 744 N N . PHE A 1 90 ? 6.598 -4.175 -11.392 1.00 97.50 90 PHE A N 1
ATOM 745 C CA . PHE A 1 90 ? 6.347 -3.101 -12.338 1.00 97.50 90 PHE A CA 1
ATOM 746 C C . PHE A 1 90 ? 7.258 -3.294 -13.543 1.00 97.50 90 PHE A C 1
ATOM 748 O O . PHE A 1 9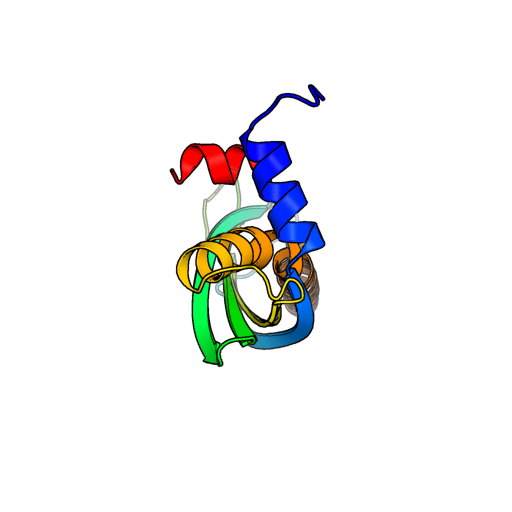0 ? 8.477 -3.372 -13.389 1.00 97.50 90 PHE A O 1
ATOM 755 N N . LEU A 1 91 ? 6.649 -3.395 -14.718 1.00 96.88 91 LEU A N 1
ATOM 756 C CA . LEU A 1 91 ? 7.326 -3.529 -15.996 1.00 96.88 91 LEU A CA 1
ATOM 757 C C . LEU A 1 91 ? 7.350 -2.172 -16.701 1.00 96.88 91 LEU A C 1
ATOM 759 O O . LEU A 1 91 ? 6.316 -1.507 -16.807 1.00 96.88 91 LEU A O 1
ATOM 763 N N . ILE A 1 92 ? 8.520 -1.792 -17.199 1.00 95.62 92 ILE A N 1
ATOM 764 C CA . ILE A 1 92 ? 8.695 -0.646 -18.086 1.00 95.62 92 ILE A CA 1
ATOM 765 C C . ILE A 1 92 ? 8.310 -1.092 -19.496 1.00 95.62 92 ILE A C 1
ATOM 767 O O . ILE A 1 92 ? 8.837 -2.077 -20.013 1.00 95.62 92 ILE A O 1
ATOM 771 N N . THR A 1 93 ? 7.349 -0.392 -20.088 1.00 93.94 93 THR A N 1
ATOM 772 C CA . THR A 1 93 ? 6.813 -0.695 -21.427 1.00 93.94 93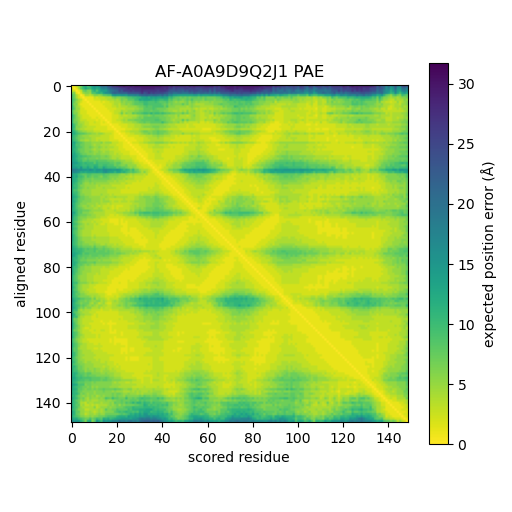 THR A CA 1
ATOM 773 C C . THR A 1 93 ? 7.303 0.274 -22.499 1.00 93.94 93 THR A C 1
ATOM 775 O O . THR A 1 93 ? 7.175 -0.014 -23.686 1.00 93.94 93 THR A O 1
ATOM 778 N N . ASP A 1 94 ? 7.878 1.401 -22.083 1.00 91.50 94 ASP A N 1
ATOM 779 C CA . ASP A 1 94 ? 8.467 2.403 -22.959 1.00 91.50 94 ASP A CA 1
ATOM 780 C C . ASP A 1 94 ? 9.989 2.225 -22.990 1.00 91.50 94 ASP A C 1
ATOM 782 O O . ASP A 1 94 ? 10.693 2.576 -22.043 1.00 91.50 94 ASP A O 1
ATOM 786 N N . ASP A 1 95 ? 10.480 1.656 -24.090 1.00 88.38 95 ASP A N 1
ATOM 787 C CA . ASP A 1 95 ? 11.901 1.364 -24.300 1.00 88.38 95 ASP A CA 1
ATOM 788 C C . ASP A 1 95 ? 12.752 2.627 -24.521 1.00 88.38 95 ASP A C 1
ATOM 790 O O . ASP A 1 95 ? 13.975 2.528 -24.597 1.00 88.38 95 ASP A O 1
ATOM 794 N N . SER A 1 96 ? 12.132 3.808 -24.639 1.00 90.06 96 SER A N 1
ATOM 795 C CA . SER A 1 96 ? 12.853 5.077 -24.788 1.00 90.06 96 SER A CA 1
ATOM 796 C C . SER A 1 96 ? 13.296 5.700 -23.464 1.00 90.06 96 SER A C 1
ATOM 798 O O . SER A 1 96 ? 14.069 6.657 -23.479 1.00 90.06 96 SER A O 1
ATOM 800 N N . LEU A 1 97 ? 12.833 5.162 -22.332 1.00 89.25 97 LEU A N 1
ATOM 801 C CA . LEU A 1 97 ? 13.146 5.697 -21.012 1.00 89.25 97 LEU A CA 1
ATOM 802 C C . LEU A 1 97 ? 14.552 5.335 -20.576 1.00 89.25 97 LEU A C 1
ATOM 804 O O . LEU A 1 97 ? 14.954 4.170 -20.603 1.00 89.25 97 LEU A O 1
ATOM 808 N N . ASP A 1 98 ? 15.269 6.338 -20.083 1.00 90.81 98 ASP A N 1
ATOM 809 C CA . ASP A 1 98 ? 16.477 6.077 -19.325 1.00 90.81 98 ASP A CA 1
ATOM 810 C C . ASP A 1 98 ? 16.153 5.525 -17.924 1.00 90.81 98 ASP A C 1
ATOM 812 O O . ASP A 1 98 ? 15.009 5.509 -17.455 1.00 90.81 98 ASP A O 1
ATOM 816 N N . SER A 1 99 ? 17.188 5.040 -17.237 1.00 87.44 99 SER A N 1
ATOM 817 C CA . SER A 1 99 ? 17.027 4.413 -15.923 1.00 87.44 99 SER A CA 1
ATOM 818 C C . SER A 1 99 ? 16.482 5.365 -14.853 1.00 87.44 99 SER A C 1
ATOM 820 O O . SER A 1 99 ? 15.830 4.890 -13.922 1.00 87.44 99 SER A O 1
ATOM 822 N N . ALA A 1 100 ? 16.776 6.664 -14.934 1.00 90.31 100 ALA A N 1
ATOM 823 C CA . ALA A 1 100 ? 16.364 7.639 -13.929 1.00 90.31 100 ALA A CA 1
ATOM 824 C C . ALA A 1 100 ? 14.888 8.013 -14.121 1.00 90.31 100 ALA A C 1
ATOM 826 O O . ALA A 1 100 ? 14.107 7.959 -13.169 1.00 90.31 100 ALA A O 1
ATOM 827 N N . GLU A 1 101 ? 14.484 8.286 -15.363 1.00 91.06 101 GLU A N 1
ATOM 828 C CA . GLU A 1 101 ? 13.089 8.531 -15.726 1.00 91.06 101 GLU A CA 1
ATOM 829 C C . GLU A 1 101 ? 12.213 7.312 -15.422 1.00 91.06 101 GLU A C 1
ATOM 831 O O . GLU A 1 101 ? 11.105 7.439 -14.894 1.00 91.06 101 GLU A O 1
ATOM 836 N N . ALA A 1 102 ? 12.710 6.108 -15.712 1.00 91.25 102 ALA A N 1
ATOM 837 C CA . ALA A 1 102 ? 11.998 4.880 -15.402 1.00 91.25 102 ALA A CA 1
ATOM 838 C C . ALA A 1 102 ? 11.790 4.699 -13.890 1.00 91.25 102 ALA A C 1
ATOM 840 O O . ALA A 1 102 ? 10.687 4.359 -13.453 1.00 91.25 102 ALA A O 1
ATOM 841 N N . GLU A 1 103 ? 12.818 4.960 -13.078 1.00 92.19 103 GLU A N 1
ATOM 842 C CA . GLU A 1 103 ? 12.723 4.893 -11.620 1.00 92.19 103 GLU A CA 1
ATOM 843 C C . GLU A 1 103 ? 11.685 5.879 -11.063 1.00 92.19 103 GLU A C 1
ATOM 845 O O . GLU A 1 103 ? 10.889 5.522 -10.184 1.00 92.19 103 GLU A O 1
ATOM 850 N N . GLU A 1 104 ? 11.693 7.119 -11.553 1.00 91.50 104 GLU A N 1
ATOM 851 C CA . GLU A 1 104 ? 10.745 8.156 -11.153 1.00 91.50 104 GLU A CA 1
ATOM 852 C C . GLU A 1 104 ? 9.314 7.754 -11.520 1.00 91.50 104 GLU A C 1
ATOM 854 O O . GLU A 1 104 ? 8.426 7.731 -10.662 1.00 91.50 104 GLU A O 1
ATOM 859 N N . ARG A 1 105 ? 9.093 7.313 -12.762 1.00 92.94 105 ARG A N 1
ATOM 860 C CA . ARG A 1 105 ? 7.775 6.865 -13.228 1.00 92.94 105 ARG A CA 1
ATOM 861 C C . ARG A 1 105 ? 7.268 5.654 -12.455 1.00 92.94 105 ARG A C 1
ATOM 863 O O . ARG A 1 105 ? 6.091 5.619 -12.093 1.00 92.94 105 ARG A O 1
ATOM 870 N N . VAL A 1 106 ? 8.131 4.689 -12.136 1.00 94.06 106 VAL A N 1
ATOM 871 C CA . VAL A 1 106 ? 7.768 3.573 -11.251 1.00 94.06 106 VAL A CA 1
ATOM 872 C C . VAL A 1 106 ? 7.328 4.108 -9.893 1.00 94.06 106 VAL A C 1
ATOM 874 O O . VAL A 1 106 ? 6.261 3.728 -9.412 1.00 94.06 106 VAL A O 1
ATOM 877 N N . ASN A 1 107 ? 8.088 5.026 -9.293 1.00 92.62 107 ASN A N 1
ATOM 878 C CA . ASN A 1 107 ? 7.765 5.602 -7.988 1.00 92.62 107 ASN A CA 1
ATOM 879 C C . ASN A 1 107 ? 6.358 6.223 -7.950 1.00 92.62 107 ASN A C 1
ATOM 881 O O . ASN A 1 107 ? 5.591 5.977 -7.015 1.00 92.62 107 ASN A O 1
ATOM 885 N N . LEU A 1 108 ? 5.990 6.951 -9.007 1.00 92.94 108 LEU A N 1
ATOM 886 C CA . LEU A 1 108 ? 4.666 7.555 -9.171 1.00 92.94 108 LEU A CA 1
ATOM 887 C C . LEU A 1 108 ? 3.535 6.522 -9.259 1.00 92.94 108 LEU A C 1
ATOM 889 O O . LEU A 1 108 ? 2.402 6.818 -8.879 1.00 92.94 108 LEU A O 1
ATOM 893 N N . GLN A 1 109 ? 3.825 5.314 -9.744 1.00 94.69 109 GLN A N 1
ATOM 894 C CA . GLN A 1 109 ? 2.836 4.257 -9.956 1.00 94.69 109 GLN A CA 1
ATOM 895 C C . GLN A 1 109 ? 2.719 3.258 -8.799 1.00 94.69 109 GLN A C 1
ATOM 897 O O . GLN A 1 109 ? 1.675 2.615 -8.668 1.00 94.69 109 GLN A O 1
ATOM 902 N N . ILE A 1 110 ? 3.718 3.162 -7.913 1.00 94.94 110 ILE A N 1
ATOM 903 C CA . ILE A 1 110 ? 3.707 2.205 -6.792 1.00 94.94 110 ILE A CA 1
ATOM 904 C C . ILE A 1 110 ? 2.463 2.369 -5.927 1.00 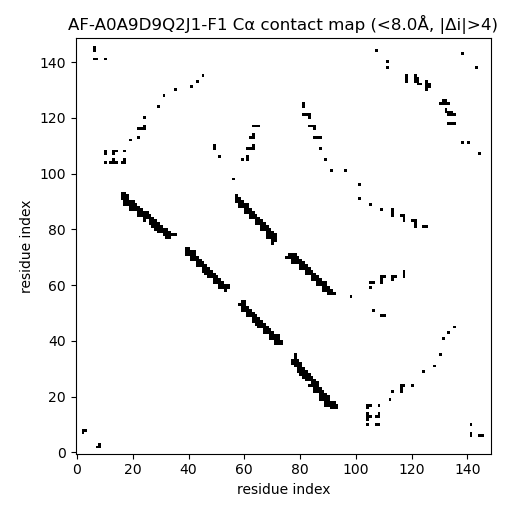94.94 110 ILE A C 1
ATOM 906 O O . ILE A 1 110 ? 1.691 1.427 -5.742 1.00 94.94 110 ILE A O 1
ATOM 910 N N . THR A 1 111 ? 2.259 3.569 -5.387 1.00 93.75 111 THR A N 1
ATOM 911 C CA . THR A 1 111 ? 1.173 3.782 -4.430 1.00 93.75 111 THR A CA 1
ATOM 912 C C . THR A 1 111 ? -0.204 3.666 -5.089 1.00 93.75 111 THR A C 1
ATOM 914 O O . THR A 1 111 ? -1.012 2.888 -4.589 1.00 93.75 111 THR A O 1
ATOM 917 N N . PRO A 1 112 ? -0.501 4.355 -6.207 1.00 93.81 112 PRO A N 1
ATOM 918 C CA . PRO A 1 112 ? -1.808 4.268 -6.862 1.00 93.81 112 PRO A CA 1
ATOM 919 C C . PRO A 1 112 ? -2.240 2.840 -7.189 1.00 93.81 112 PRO A C 1
ATOM 921 O O . PRO A 1 112 ? -3.409 2.496 -7.007 1.00 93.81 112 PRO A O 1
ATOM 924 N N . GLN A 1 113 ? -1.298 2.011 -7.646 1.00 95.56 113 GLN A N 1
ATOM 925 C CA . GLN A 1 113 ? -1.601 0.663 -8.110 1.00 95.56 113 GLN A CA 1
ATOM 926 C C . GLN A 1 113 ? -1.625 -0.363 -6.963 1.00 95.56 113 GLN A C 1
ATOM 928 O O . GLN A 1 113 ? -2.416 -1.302 -7.018 1.00 95.56 113 GLN A O 1
ATOM 933 N N . LEU A 1 114 ? -0.844 -0.178 -5.886 1.00 96.50 114 LEU A N 1
ATOM 934 C CA . LEU A 1 114 ? -0.832 -1.107 -4.741 1.00 96.50 114 LEU A CA 1
ATOM 935 C C . LEU A 1 114 ? -1.807 -0.741 -3.611 1.00 96.50 114 LEU A C 1
ATOM 937 O O . LEU A 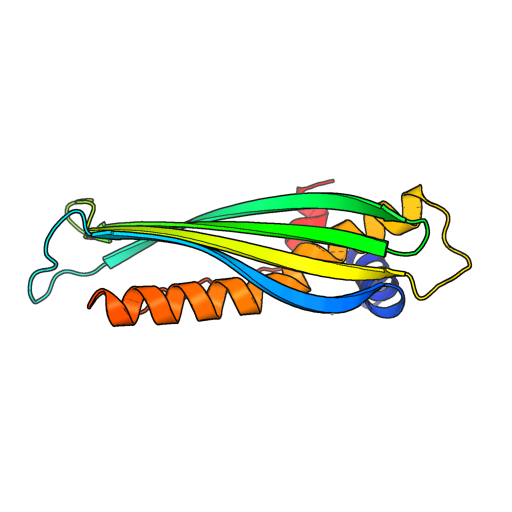1 114 ? -2.237 -1.628 -2.872 1.00 96.50 114 LEU A O 1
ATOM 941 N N . LEU A 1 115 ? -2.201 0.529 -3.467 1.00 95.25 115 LEU A N 1
ATOM 942 C CA . LEU A 1 115 ? -3.096 0.983 -2.392 1.00 95.25 115 LEU A CA 1
ATOM 943 C C . LEU A 1 115 ? -4.433 0.214 -2.326 1.00 95.25 115 LEU A C 1
ATOM 945 O O . LEU A 1 115 ? -4.872 -0.086 -1.212 1.00 95.25 115 LEU A O 1
ATOM 949 N N . PRO A 1 116 ? -5.084 -0.160 -3.451 1.00 95.19 116 PRO A N 1
ATOM 950 C CA . PRO A 1 116 ? -6.301 -0.972 -3.413 1.00 95.19 116 PRO A CA 1
ATOM 951 C C . PRO A 1 116 ? -6.105 -2.341 -2.747 1.00 95.19 116 PRO A C 1
ATOM 953 O O . PRO A 1 116 ? -6.986 -2.800 -2.021 1.00 95.19 116 PRO A O 1
ATOM 956 N N . TYR A 1 117 ? -4.940 -2.969 -2.935 1.00 96.31 117 TYR A N 1
ATOM 957 C CA . TYR A 1 117 ? -4.617 -4.265 -2.331 1.00 96.31 117 TYR A CA 1
ATOM 958 C C . TYR A 1 117 ? -4.465 -4.140 -0.814 1.00 96.31 117 TYR A C 1
ATOM 960 O O . TYR A 1 117 ? -5.059 -4.921 -0.069 1.00 96.31 117 TYR A O 1
ATOM 968 N N . ALA A 1 118 ? -3.750 -3.110 -0.350 1.00 96.44 118 ALA A N 1
ATOM 969 C CA . ALA A 1 118 ? -3.613 -2.839 1.078 1.00 96.44 118 ALA A CA 1
ATOM 970 C C . ALA A 1 118 ? -4.961 -2.496 1.728 1.00 96.44 118 ALA A C 1
ATOM 972 O O . ALA A 1 118 ? -5.265 -3.003 2.807 1.00 96.44 118 ALA A O 1
ATOM 973 N N . ARG A 1 119 ? -5.800 -1.691 1.055 1.00 95.81 119 ARG A N 1
ATOM 974 C CA . ARG A 1 119 ? -7.159 -1.365 1.517 1.00 95.81 119 ARG A CA 1
ATOM 975 C C . ARG A 1 119 ? -7.984 -2.632 1.735 1.00 95.81 119 ARG A C 1
ATOM 977 O O . ARG A 1 119 ? -8.522 -2.815 2.822 1.00 95.81 119 ARG A O 1
ATOM 984 N N . ASN A 1 120 ? -8.035 -3.516 0.740 1.00 96.06 120 ASN A N 1
ATOM 985 C CA . ASN A 1 120 ? -8.814 -4.751 0.827 1.00 96.06 120 ASN A CA 1
ATOM 986 C C . ASN A 1 120 ? -8.309 -5.673 1.947 1.00 96.06 120 ASN A C 1
ATOM 988 O O . ASN A 1 120 ? -9.114 -6.214 2.704 1.00 96.06 120 ASN A O 1
ATOM 992 N N . ALA A 1 121 ? -6.989 -5.817 2.089 1.00 96.81 121 ALA A N 1
ATOM 993 C CA . ALA A 1 121 ? -6.389 -6.633 3.141 1.00 96.81 121 AL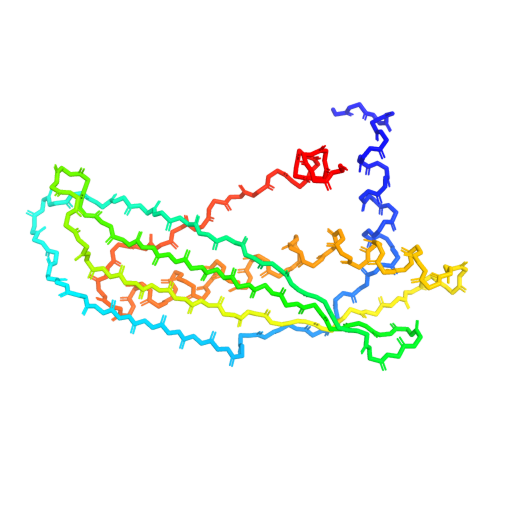A A CA 1
ATOM 994 C C . ALA A 1 121 ? -6.702 -6.097 4.547 1.00 96.81 121 ALA A C 1
ATOM 996 O O . ALA A 1 121 ? -7.095 -6.866 5.422 1.00 96.81 121 ALA A O 1
ATOM 997 N N . LEU A 1 122 ? -6.594 -4.780 4.756 1.00 97.00 122 LEU A N 1
ATOM 998 C CA . LEU A 1 122 ? -6.937 -4.138 6.027 1.00 97.00 122 LEU A CA 1
ATOM 999 C C . LEU A 1 122 ? -8.412 -4.324 6.381 1.00 97.00 122 LEU A C 1
ATOM 1001 O O . LEU A 1 122 ? -8.726 -4.681 7.517 1.00 97.00 122 LEU A O 1
ATOM 1005 N N . THR A 1 123 ? -9.308 -4.128 5.410 1.00 96.12 123 THR A N 1
ATOM 1006 C CA . THR A 1 123 ? -10.742 -4.362 5.601 1.00 96.12 123 THR A CA 1
ATOM 1007 C C . THR A 1 123 ? -10.998 -5.816 6.007 1.00 96.12 123 THR A C 1
ATOM 1009 O O . THR A 1 123 ? -11.612 -6.049 7.048 1.00 96.12 123 THR A O 1
ATOM 1012 N N . ALA A 1 124 ? -10.449 -6.790 5.276 1.00 95.75 124 ALA A N 1
ATOM 1013 C CA . ALA A 1 124 ? -10.614 -8.210 5.591 1.00 95.75 124 ALA A CA 1
ATOM 1014 C C . ALA A 1 124 ? -10.080 -8.571 6.989 1.00 95.75 124 ALA A C 1
ATOM 1016 O O . ALA A 1 124 ? -10.776 -9.215 7.773 1.00 95.75 124 ALA A O 1
ATOM 1017 N N . MET A 1 125 ? -8.877 -8.105 7.338 1.00 95.81 125 MET A N 1
ATOM 1018 C CA . MET A 1 125 ? -8.282 -8.331 8.659 1.00 95.81 125 MET A CA 1
ATOM 1019 C C . MET A 1 125 ? -9.137 -7.740 9.780 1.00 95.81 125 MET A C 1
ATOM 1021 O O . MET A 1 125 ? -9.392 -8.416 10.773 1.00 95.81 125 MET A O 1
ATOM 1025 N N . SER A 1 126 ? -9.611 -6.502 9.622 1.00 95.12 126 SER A N 1
ATOM 1026 C CA . SER A 1 126 ? -10.444 -5.851 10.639 1.00 95.12 126 SER A CA 1
ATOM 1027 C C . SER A 1 126 ? -11.750 -6.606 10.895 1.00 95.12 126 SER A C 1
ATOM 1029 O O . SER A 1 126 ? -12.125 -6.795 12.052 1.00 95.12 126 SER A O 1
ATOM 1031 N N . SER A 1 127 ? -12.382 -7.139 9.843 1.00 93.31 127 SER A N 1
ATOM 1032 C CA . SER A 1 127 ? -13.580 -7.970 9.976 1.00 93.31 127 SER A CA 1
ATOM 1033 C C . SER A 1 127 ? -13.302 -9.276 10.723 1.00 93.31 127 SER A C 1
ATOM 1035 O O . SER A 1 127 ? -14.068 -9.634 11.612 1.00 93.31 127 SER A O 1
ATOM 1037 N N . ILE A 1 128 ? -12.186 -9.957 10.429 1.00 94.00 128 ILE A N 1
ATOM 1038 C CA . ILE A 1 128 ? -11.783 -11.189 11.136 1.00 94.00 128 ILE A CA 1
ATOM 1039 C C . ILE A 1 128 ? -11.532 -10.916 12.627 1.00 94.00 128 ILE A C 1
ATOM 1041 O O . ILE A 1 128 ? -11.828 -11.754 13.474 1.00 94.00 128 ILE A O 1
ATOM 1045 N N . MET A 1 129 ? -11.021 -9.731 12.965 1.00 92.75 129 MET A N 1
ATOM 1046 C CA . MET A 1 129 ? -10.767 -9.320 14.349 1.00 92.75 129 MET A CA 1
ATOM 1047 C C . MET A 1 129 ? -12.020 -8.859 15.108 1.00 92.75 129 MET A C 1
ATOM 1049 O O . MET A 1 129 ? -11.902 -8.491 16.278 1.00 92.75 129 MET A O 1
ATOM 1053 N N . ASN A 1 130 ? -13.198 -8.866 14.471 1.00 90.62 130 ASN A N 1
ATOM 1054 C CA . ASN A 1 130 ? -14.435 -8.294 15.009 1.00 90.62 130 ASN A CA 1
ATOM 1055 C C . ASN A 1 130 ? -14.284 -6.809 15.403 1.00 90.62 130 ASN A C 1
ATOM 1057 O O . ASN A 1 130 ? -14.744 -6.362 16.453 1.00 90.62 130 ASN A O 1
ATOM 1061 N N . ILE A 1 131 ? -13.589 -6.045 14.559 1.00 91.38 131 ILE A N 1
ATOM 1062 C CA . ILE A 1 131 ? -13.408 -4.594 14.677 1.00 91.38 131 ILE A CA 1
ATOM 1063 C C . ILE A 1 131 ? -14.188 -3.942 13.529 1.00 91.38 131 ILE A C 1
ATOM 1065 O O . ILE A 1 131 ? -14.277 -4.540 12.451 1.00 91.38 131 ILE A O 1
ATOM 1069 N N . PRO A 1 132 ? -14.753 -2.731 13.710 1.00 91.12 132 PRO A N 1
ATOM 1070 C CA . PRO A 1 132 ? -15.361 -1.999 12.609 1.00 91.12 132 PRO A CA 1
ATOM 1071 C C . PRO A 1 132 ? -14.434 -1.960 11.383 1.00 91.12 132 PRO A C 1
ATOM 1073 O O . PRO A 1 132 ? -13.227 -1.753 11.557 1.00 91.12 132 PRO A O 1
ATOM 1076 N N . PRO A 1 133 ? -14.968 -2.156 10.162 1.00 91.31 133 PRO A N 1
ATOM 1077 C CA . PRO A 1 133 ? -14.156 -2.228 8.957 1.00 91.31 133 PRO A CA 1
ATOM 1078 C C . PRO A 1 133 ? -13.191 -1.048 8.836 1.00 91.31 133 PRO A C 1
ATOM 1080 O O . PRO A 1 133 ? -13.605 0.112 8.821 1.00 91.31 133 PRO A O 1
ATOM 1083 N N . VAL A 1 134 ? -11.898 -1.346 8.724 1.00 93.25 134 VAL A N 1
ATOM 1084 C CA . VAL A 1 134 ? -10.876 -0.335 8.456 1.00 93.25 134 VAL A CA 1
ATOM 1085 C C . VAL A 1 134 ? -11.005 0.085 6.995 1.00 93.25 134 VAL A C 1
ATOM 1087 O O . VAL A 1 134 ? -10.726 -0.698 6.083 1.00 93.25 134 VAL A O 1
ATOM 1090 N N . ILE A 1 135 ? -11.420 1.333 6.777 1.00 89.88 135 ILE A N 1
ATOM 1091 C CA . ILE A 1 135 ? -11.556 1.931 5.447 1.00 89.88 135 ILE A CA 1
ATOM 1092 C C . ILE A 1 135 ? -10.395 2.901 5.235 1.00 89.88 135 ILE A C 1
ATOM 1094 O O . ILE A 1 135 ? -10.421 4.039 5.700 1.00 89.88 135 ILE A O 1
ATOM 1098 N N . LEU A 1 136 ? -9.364 2.445 4.520 1.00 90.50 136 LEU A N 1
ATOM 1099 C CA . LEU A 1 136 ? -8.256 3.303 4.103 1.00 90.50 136 LEU A CA 1
ATOM 1100 C C . LEU A 1 136 ? -8.773 4.336 3.080 1.00 90.50 136 LEU A C 1
ATOM 1102 O O . LEU A 1 136 ? -9.285 3.917 2.032 1.00 90.50 136 LEU A O 1
ATOM 1106 N N . PRO A 1 137 ? -8.648 5.653 3.329 1.00 86.75 137 PRO A N 1
ATOM 1107 C CA . PRO A 1 137 ? -9.180 6.669 2.427 1.00 86.75 137 PRO A CA 1
ATOM 1108 C C . PRO A 1 137 ? -8.548 6.607 1.031 1.00 86.75 137 PRO A C 1
ATOM 1110 O O . PRO A 1 137 ? -7.505 5.987 0.792 1.00 86.75 137 PRO A O 1
ATOM 1113 N N . THR A 1 138 ? -9.209 7.239 0.064 1.00 86.69 138 THR A N 1
ATOM 1114 C CA . THR A 1 138 ? -8.593 7.525 -1.233 1.00 86.69 138 THR A CA 1
ATOM 1115 C C . THR A 1 138 ? -7.494 8.561 -1.059 1.00 86.69 138 THR A C 1
ATOM 1117 O O . THR A 1 138 ? -7.605 9.459 -0.226 1.00 86.69 138 THR A O 1
ATOM 1120 N N . MET A 1 139 ? -6.451 8.460 -1.872 1.00 84.44 139 MET A N 1
ATOM 1121 C CA . MET A 1 139 ? -5.327 9.382 -1.831 1.00 84.44 139 MET A CA 1
ATOM 1122 C C . MET A 1 139 ? -5.366 10.281 -3.067 1.00 84.44 139 MET A C 1
ATOM 1124 O O . MET A 1 139 ? -5.554 9.789 -4.179 1.00 84.44 139 MET A O 1
ATOM 1128 N N . ASP A 1 140 ? -5.197 11.589 -2.876 1.00 85.19 140 ASP A N 1
ATOM 1129 C CA . ASP A 1 140 ? -5.006 12.525 -3.986 1.00 85.19 140 ASP A CA 1
ATOM 1130 C C . ASP A 1 140 ? -3.556 12.419 -4.464 1.00 85.19 140 ASP A C 1
ATOM 1132 O O . ASP A 1 140 ? -2.633 12.965 -3.856 1.00 85.19 140 ASP A O 1
ATOM 1136 N N . ILE A 1 141 ? -3.361 11.644 -5.529 1.00 81.56 141 ILE A N 1
ATOM 1137 C CA . ILE A 1 141 ? -2.041 11.319 -6.072 1.00 81.56 141 ILE A CA 1
ATOM 1138 C C . ILE A 1 141 ? -1.350 12.582 -6.584 1.00 81.56 141 ILE A C 1
ATOM 1140 O O . ILE A 1 141 ? -0.181 12.788 -6.290 1.00 81.56 141 ILE A O 1
ATOM 1144 N N . ILE A 1 142 ? -2.072 13.468 -7.274 1.00 83.56 142 ILE A N 1
ATOM 1145 C CA . ILE A 1 142 ? -1.494 14.695 -7.838 1.00 83.56 142 ILE A CA 1
ATOM 1146 C C . ILE A 1 142 ? -1.020 15.618 -6.715 1.00 83.56 142 ILE A C 1
ATOM 1148 O O . ILE A 1 142 ? 0.098 16.132 -6.748 1.00 83.56 142 ILE A O 1
ATOM 1152 N N . LYS A 1 143 ? -1.833 15.769 -5.665 1.00 81.75 143 LYS A N 1
ATOM 1153 C CA . LYS A 1 143 ? -1.431 16.518 -4.472 1.00 81.75 143 LYS A CA 1
ATOM 1154 C C . LYS A 1 143 ? -0.260 15.854 -3.739 1.00 81.75 143 LYS A C 1
ATOM 1156 O O . LYS A 1 143 ? 0.599 16.556 -3.218 1.00 81.75 143 LYS A O 1
ATOM 1161 N N . SER A 1 144 ? -0.208 14.522 -3.702 1.00 78.38 144 SER A N 1
ATOM 1162 C CA . SER A 1 144 ? 0.901 13.775 -3.100 1.00 78.38 144 SER A CA 1
ATOM 1163 C C . SER A 1 144 ? 2.215 13.982 -3.854 1.00 78.38 144 SER A C 1
ATOM 1165 O O . SER A 1 144 ? 3.231 14.206 -3.203 1.00 78.38 144 SER A O 1
ATOM 1167 N N . ILE A 1 145 ? 2.196 13.979 -5.189 1.00 77.81 145 ILE A N 1
ATOM 1168 C CA . ILE A 1 145 ? 3.367 14.280 -6.029 1.00 77.81 145 ILE A CA 1
ATOM 1169 C C . ILE A 1 145 ? 3.865 15.693 -5.732 1.00 77.81 145 ILE A C 1
ATOM 1171 O O . ILE A 1 145 ? 5.032 15.888 -5.411 1.00 77.81 145 ILE A O 1
ATOM 1175 N N . LYS A 1 146 ? 2.953 16.671 -5.734 1.00 79.06 146 LYS A N 1
ATOM 1176 C CA . LYS A 1 146 ? 3.278 18.074 -5.458 1.00 79.06 146 LYS A CA 1
ATOM 1177 C C . LYS A 1 146 ? 3.934 18.293 -4.090 1.00 79.06 146 LYS A C 1
ATOM 1179 O O . LYS A 1 146 ? 4.790 19.158 -3.964 1.00 79.06 146 LYS A O 1
ATOM 1184 N N . ASN A 1 147 ? 3.511 17.548 -3.071 1.00 76.75 147 ASN A N 1
ATOM 1185 C CA . ASN A 1 147 ? 3.999 17.710 -1.700 1.00 76.75 147 ASN A CA 1
ATOM 1186 C C . ASN A 1 147 ? 5.322 16.981 -1.411 1.00 76.75 147 ASN A C 1
ATOM 1188 O O . ASN A 1 147 ? 5.904 17.231 -0.362 1.00 76.75 147 ASN A O 1
ATOM 1192 N N . ASN A 1 148 ? 5.741 16.049 -2.273 1.00 65.81 148 ASN A N 1
ATOM 1193 C CA . ASN A 1 148 ? 6.954 15.242 -2.090 1.00 65.81 148 ASN A CA 1
ATOM 1194 C C . ASN A 1 148 ? 8.056 15.567 -3.119 1.00 65.81 148 ASN A C 1
ATOM 1196 O O . ASN A 1 148 ? 9.032 14.823 -3.200 1.00 65.81 148 ASN A O 1
ATOM 1200 N N . ARG A 1 149 ? 7.882 16.641 -3.900 1.00 61.50 149 ARG A N 1
ATOM 1201 C CA . ARG A 1 149 ? 8.976 17.320 -4.606 1.00 61.50 149 ARG A CA 1
ATOM 1202 C C . ARG A 1 149 ? 9.758 18.179 -3.619 1.00 61.50 149 ARG A C 1
ATOM 1204 O O . ARG A 1 149 ? 10.999 18.201 -3.741 1.00 61.50 149 ARG A O 1
#

pLDDT: mean 91.86, std 8.13, range [50.16, 98.31]

Mean predicted aligned error: 4.78 Å

Sequence (149 aa):
MNRDNPEYQEYKM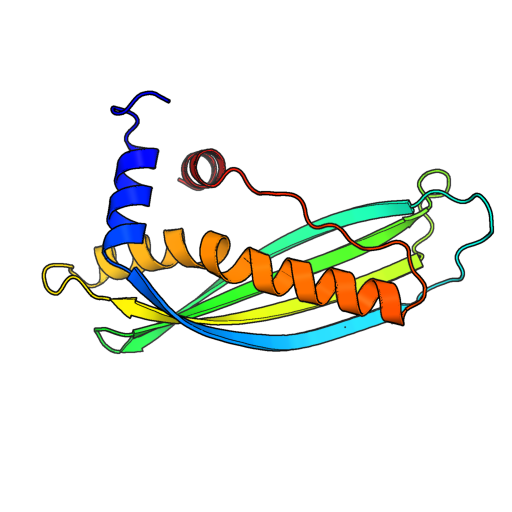ARDSIQLRNAYVFRSKAERISDLYSGERVEFKFWLGHQKKFISEKEWRGCIKVDVIVTVKESQREIAKLSVECAGIFLITDDSLDSAEAEERVNLQITPQLLPYARNALTAMSSIMNIPPVILPTMDIIKSIKNNR

Nearest PDB structures (foldseek):
  1ozb-assembly1_A  TM=8.407E-01  e=4.059E-09  Haemophilus influenzae
  1ozb-assembly2_G  TM=8.534E-01  e=7.713E-09  Haemophilus influenzae
  5mtw-assembly1_C  TM=8.391E-01  e=9.740E-09  Mycobacterium tuberculosis H37Rv
  5mtw-assembly1_D  TM=8.424E-01  e=1.554E-08  Mycobacterium tuberculosis H37Rv
  5mtw-assembly1_A  TM=7.475E-01  e=1.513E-07  Mycobacterium tuberculosis H37Rv